Protein AF-A0A9D2A9V2-F1 (afdb_monomer)

Mean predicted aligned error: 6.63 Å

pLDDT: mean 82.91, std 7.19, range [51.56, 91.62]

Radius of gyration: 16.77 Å; Cα contacts (8 Å, |Δi|>4): 44; chains: 1; bounding box: 40×22×52 Å

Structure (mmCIF, N/CA/C/O backbone):
data_AF-A0A9D2A9V2-F1
#
_entry.id   AF-A0A9D2A9V2-F1
#
loop_
_atom_site.group_PDB
_atom_site.id
_atom_site.type_symbol
_atom_site.label_atom_id
_atom_site.label_alt_id
_atom_site.label_comp_id
_atom_site.label_asym_id
_atom_site.label_entity_i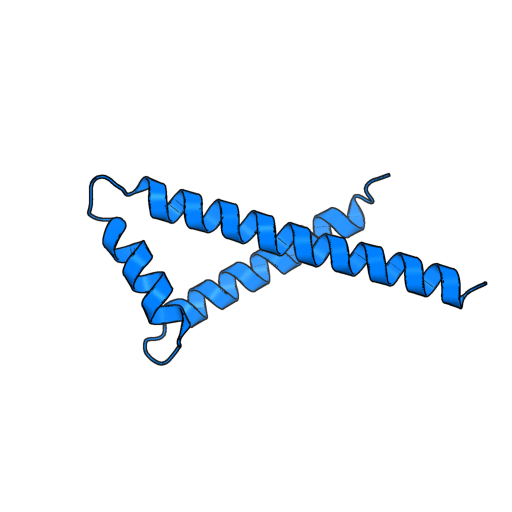d
_atom_site.label_seq_id
_atom_site.pdbx_PDB_ins_code
_atom_site.Cartn_x
_atom_site.Cartn_y
_atom_site.Cartn_z
_atom_site.occupancy
_atom_site.B_iso_or_equiv
_atom_site.auth_seq_id
_atom_site.auth_comp_id
_atom_site.auth_asym_id
_atom_site.auth_atom_id
_atom_site.pdbx_PDB_model_num
ATOM 1 N N . MET A 1 1 ? -23.043 4.783 9.358 1.00 58.44 1 MET A N 1
ATOM 2 C CA . MET A 1 1 ? -22.453 5.985 8.723 1.00 58.44 1 MET A CA 1
ATOM 3 C C . MET A 1 1 ? -20.943 5.819 8.655 1.00 58.44 1 MET A C 1
ATOM 5 O O . MET A 1 1 ? -20.372 5.287 9.598 1.00 58.44 1 MET A O 1
ATOM 9 N N . ILE A 1 2 ? -20.299 6.232 7.558 1.00 68.75 2 ILE A N 1
ATOM 10 C CA . ILE A 1 2 ? -18.831 6.240 7.473 1.00 68.75 2 ILE A CA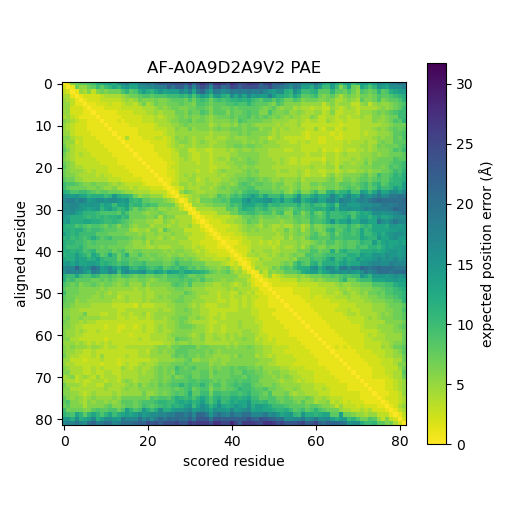 1
ATOM 11 C C . ILE A 1 2 ? -18.301 7.314 8.422 1.00 68.75 2 ILE A C 1
ATOM 13 O O . ILE A 1 2 ? -18.589 8.500 8.249 1.00 68.75 2 ILE A O 1
ATOM 17 N N . ASN A 1 3 ? -17.518 6.903 9.417 1.00 79.81 3 ASN A N 1
ATOM 18 C CA . ASN A 1 3 ? -16.811 7.843 10.270 1.00 79.81 3 ASN A CA 1
ATOM 19 C C . ASN A 1 3 ? -15.653 8.476 9.477 1.00 79.81 3 ASN A C 1
ATOM 21 O O . ASN A 1 3 ? -14.694 7.797 9.100 1.00 79.81 3 ASN A O 1
ATOM 25 N N . ARG A 1 4 ? -15.746 9.786 9.216 1.00 80.06 4 ARG A N 1
ATOM 26 C CA . ARG A 1 4 ? -14.751 10.533 8.426 1.00 80.06 4 ARG A CA 1
ATOM 27 C C . ARG A 1 4 ? -13.364 10.524 9.071 1.00 80.06 4 ARG A C 1
ATOM 29 O O . ARG A 1 4 ? -12.377 10.606 8.348 1.00 80.06 4 ARG A O 1
ATOM 36 N N . ILE A 1 5 ? -13.285 10.406 10.398 1.00 82.12 5 ILE A N 1
ATOM 37 C CA . ILE A 1 5 ? -12.012 10.345 11.127 1.00 82.12 5 ILE A CA 1
ATOM 38 C C . ILE A 1 5 ? -11.321 9.005 10.852 1.00 82.12 5 ILE A C 1
ATOM 40 O O . ILE A 1 5 ? -10.197 8.995 10.363 1.00 82.12 5 ILE A O 1
ATOM 44 N N . GLN A 1 6 ? -12.025 7.883 11.048 1.00 80.19 6 GLN A N 1
ATOM 45 C CA . GLN A 1 6 ? -11.497 6.540 10.757 1.00 80.19 6 GLN A CA 1
ATOM 46 C C . GLN A 1 6 ? -11.060 6.398 9.295 1.00 80.19 6 GLN A C 1
ATOM 48 O O . GLN A 1 6 ? -10.013 5.819 9.023 1.00 80.19 6 GLN A O 1
ATOM 53 N N . PHE A 1 7 ? -11.819 6.983 8.364 1.00 84.38 7 PHE A N 1
ATOM 54 C CA . PHE A 1 7 ? -11.485 6.963 6.941 1.00 84.38 7 PHE A CA 1
ATOM 55 C C . PHE A 1 7 ? -10.204 7.752 6.610 1.00 84.38 7 PHE A C 1
ATOM 57 O O . PHE A 1 7 ? -9.334 7.257 5.892 1.00 84.38 7 PHE A O 1
ATOM 64 N N . LYS A 1 8 ? -10.041 8.964 7.163 1.00 85.81 8 LYS A N 1
ATOM 65 C CA . LYS A 1 8 ? -8.809 9.755 6.990 1.00 85.81 8 LYS A CA 1
ATOM 66 C C . LYS A 1 8 ? -7.595 9.028 7.570 1.00 85.81 8 LYS A C 1
ATOM 68 O O . LYS A 1 8 ? -6.556 8.959 6.917 1.00 85.81 8 LYS A O 1
ATOM 73 N N . THR A 1 9 ? -7.741 8.434 8.754 1.00 86.25 9 THR A N 1
ATOM 74 C CA . THR A 1 9 ? -6.668 7.677 9.407 1.00 86.25 9 THR A CA 1
ATOM 75 C C . THR A 1 9 ? -6.291 6.428 8.611 1.00 86.25 9 THR A C 1
ATOM 77 O O . THR A 1 9 ? -5.104 6.168 8.426 1.00 86.25 9 THR A O 1
ATOM 80 N N . SER A 1 10 ? -7.263 5.686 8.064 1.00 87.06 10 SER A N 1
ATOM 81 C CA . SER A 1 10 ? -6.968 4.514 7.230 1.00 87.06 10 SER A CA 1
ATOM 82 C C . SER A 1 10 ? -6.205 4.870 5.955 1.00 87.06 10 SER A C 1
ATOM 84 O O . SER A 1 10 ? -5.304 4.131 5.571 1.00 87.06 10 SER A O 1
ATOM 86 N N . ILE A 1 11 ? -6.505 6.017 5.335 1.00 88.94 11 ILE A N 1
ATOM 87 C CA . ILE A 1 11 ? -5.766 6.501 4.160 1.00 88.94 11 ILE A CA 1
ATOM 88 C C . ILE A 1 11 ? -4.330 6.880 4.537 1.00 88.94 11 ILE A C 1
ATOM 90 O O . ILE A 1 11 ? -3.396 6.549 3.806 1.00 88.94 11 ILE A O 1
ATOM 94 N N . LEU A 1 12 ? -4.133 7.548 5.676 1.00 91.62 12 LEU A N 1
ATOM 95 C CA . LEU A 1 12 ? -2.805 7.970 6.123 1.00 91.62 12 LEU A CA 1
ATOM 96 C C . LEU A 1 12 ? -1.908 6.762 6.432 1.00 91.62 12 LEU A C 1
ATOM 98 O O . LEU A 1 12 ? -0.790 6.678 5.925 1.00 91.62 12 LEU A O 1
ATOM 102 N N . ILE A 1 13 ? -2.429 5.784 7.180 1.00 90.38 13 ILE A N 1
ATOM 103 C CA . ILE A 1 13 ? -1.713 4.534 7.482 1.00 90.38 13 ILE A CA 1
ATOM 104 C C . ILE A 1 13 ? -1.493 3.717 6.203 1.00 90.38 13 ILE A C 1
ATOM 106 O O . ILE A 1 13 ? -0.399 3.201 5.985 1.00 90.38 13 ILE A O 1
ATOM 110 N N . GLY A 1 14 ? -2.499 3.638 5.325 1.00 89.25 14 GLY A N 1
ATOM 111 C CA . GLY A 1 14 ? -2.389 2.943 4.044 1.00 89.25 14 GLY A CA 1
ATOM 112 C C . GLY A 1 14 ? -1.279 3.519 3.170 1.00 89.25 14 GLY A C 1
ATOM 113 O O . GLY A 1 14 ? -0.467 2.765 2.639 1.00 89.25 14 GLY A O 1
ATOM 114 N N . THR A 1 15 ? -1.176 4.849 3.101 1.00 89.62 15 THR A N 1
ATOM 115 C CA . THR A 1 15 ? -0.094 5.552 2.393 1.00 89.62 15 THR A CA 1
ATOM 116 C C . THR A 1 15 ? 1.273 5.236 2.998 1.00 89.62 15 THR A C 1
ATOM 118 O O . THR A 1 15 ? 2.193 4.884 2.263 1.00 89.62 15 THR A O 1
ATOM 121 N N . ALA A 1 16 ? 1.405 5.287 4.327 1.00 91.00 16 ALA A N 1
ATOM 122 C CA . ALA A 1 16 ? 2.661 4.975 5.011 1.00 91.00 16 ALA A CA 1
ATOM 123 C C . ALA A 1 16 ? 3.127 3.530 4.749 1.00 91.00 16 ALA A C 1
ATOM 125 O O . ALA A 1 16 ? 4.293 3.299 4.429 1.00 91.00 16 ALA A O 1
ATOM 126 N N . ILE A 1 17 ? 2.207 2.561 4.810 1.00 90.06 17 ILE A N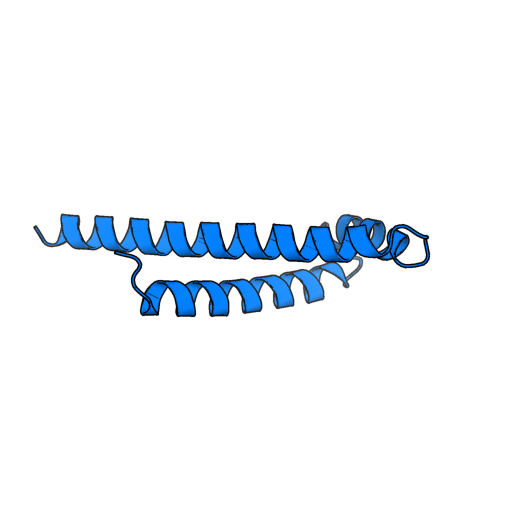 1
ATOM 127 C CA . ILE A 1 17 ? 2.494 1.152 4.505 1.00 90.06 17 ILE A CA 1
ATOM 128 C C . ILE A 1 17 ? 2.906 0.983 3.040 1.00 90.06 17 ILE A C 1
ATOM 130 O O . ILE A 1 17 ? 3.832 0.227 2.752 1.00 90.06 17 ILE A O 1
ATOM 134 N N . MET A 1 18 ? 2.248 1.682 2.113 1.00 87.56 18 MET A N 1
ATOM 135 C CA . MET A 1 18 ? 2.567 1.603 0.686 1.00 87.56 18 MET A CA 1
ATOM 136 C C . MET A 1 18 ? 3.974 2.145 0.394 1.00 87.56 18 MET A C 1
ATOM 138 O O . MET A 1 18 ? 4.745 1.493 -0.307 1.00 87.56 18 MET A O 1
ATOM 142 N N . ILE A 1 19 ? 4.352 3.273 1.008 1.00 88.19 19 ILE A N 1
ATOM 143 C CA . ILE A 1 19 ? 5.709 3.839 0.915 1.00 88.19 19 ILE A CA 1
ATOM 144 C C . ILE A 1 19 ? 6.744 2.862 1.479 1.00 88.19 19 ILE A C 1
ATOM 146 O O . ILE A 1 19 ? 7.764 2.603 0.846 1.00 88.19 19 ILE A O 1
ATOM 150 N N . LEU A 1 20 ? 6.472 2.272 2.643 1.00 88.38 20 LEU A N 1
ATOM 151 C CA . LEU A 1 20 ? 7.378 1.313 3.268 1.00 88.38 20 LEU A CA 1
ATOM 152 C C . LEU A 1 20 ? 7.545 0.044 2.414 1.00 88.38 20 LEU A C 1
ATOM 154 O O . LEU A 1 20 ? 8.665 -0.418 2.217 1.00 88.38 20 LEU A O 1
ATOM 158 N N . GLN A 1 21 ? 6.461 -0.482 1.834 1.00 85.19 21 GLN A N 1
ATOM 159 C CA . GLN A 1 21 ? 6.524 -1.614 0.900 1.00 85.19 21 GLN A CA 1
ATOM 160 C C . GLN A 1 21 ? 7.285 -1.274 -0.382 1.00 85.19 21 GLN A C 1
ATOM 162 O O . GLN A 1 21 ? 7.993 -2.136 -0.899 1.00 85.19 21 GLN A O 1
ATOM 167 N N . PHE A 1 22 ? 7.163 -0.042 -0.881 1.00 83.56 22 PHE A N 1
ATOM 168 C CA . PHE A 1 22 ? 7.933 0.425 -2.029 1.00 83.56 22 PHE A CA 1
ATOM 169 C C . PHE A 1 22 ? 9.431 0.456 -1.711 1.00 83.56 22 PHE A C 1
ATOM 171 O O . PHE A 1 22 ? 10.214 -0.137 -2.445 1.00 83.56 22 PHE A O 1
ATOM 178 N N . ILE A 1 23 ? 9.823 1.056 -0.581 1.00 85.56 23 ILE A N 1
ATOM 179 C CA . ILE A 1 23 ? 11.223 1.102 -0.128 1.00 85.56 23 ILE A CA 1
ATOM 180 C C . ILE A 1 23 ? 11.787 -0.317 0.009 1.00 85.56 23 ILE A C 1
ATOM 182 O O . ILE A 1 23 ? 12.836 -0.614 -0.553 1.00 85.56 23 ILE A O 1
ATOM 186 N N . ILE A 1 24 ? 11.068 -1.216 0.691 1.00 84.19 24 ILE A N 1
ATOM 187 C CA . ILE A 1 24 ? 11.468 -2.623 0.856 1.00 84.19 24 ILE A CA 1
ATOM 188 C C . ILE A 1 24 ? 11.584 -3.323 -0.503 1.00 84.19 24 ILE A C 1
ATOM 190 O O . ILE A 1 24 ? 12.561 -4.026 -0.741 1.00 84.19 24 ILE A O 1
ATOM 194 N N . GLY A 1 25 ? 10.619 -3.115 -1.401 1.00 78.75 25 GLY A N 1
ATOM 195 C CA . GLY A 1 25 ? 10.585 -3.725 -2.730 1.00 78.75 25 GLY A CA 1
ATOM 196 C C . GLY A 1 25 ? 11.708 -3.272 -3.665 1.00 78.75 25 GLY A C 1
ATOM 197 O O . GLY A 1 25 ? 11.993 -3.970 -4.631 1.00 78.75 25 GLY A O 1
ATOM 198 N N . VAL A 1 26 ? 12.383 -2.157 -3.380 1.00 78.88 26 VAL A N 1
ATOM 199 C CA . VAL A 1 26 ? 13.589 -1.736 -4.114 1.00 78.88 26 VAL A CA 1
ATOM 200 C C . VAL A 1 26 ? 14.834 -2.503 -3.646 1.00 78.88 26 VAL A C 1
ATOM 202 O O . VAL A 1 26 ? 15.780 -2.660 -4.414 1.00 78.88 26 VAL A O 1
ATOM 205 N N . PHE A 1 27 ? 14.846 -3.046 -2.423 1.00 83.31 27 PHE A N 1
ATOM 206 C CA . PHE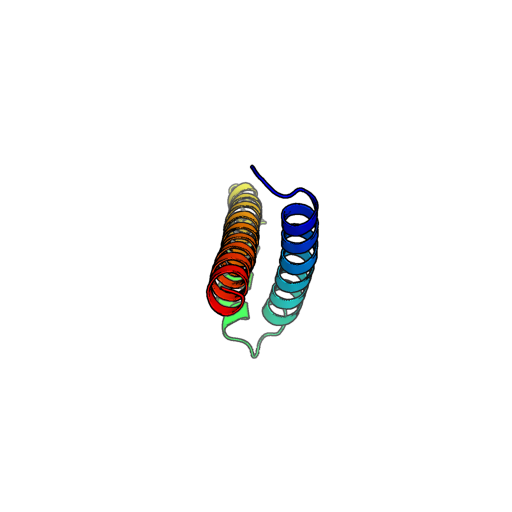 A 1 27 ? 15.997 -3.797 -1.918 1.00 83.31 27 PHE A CA 1
ATOM 207 C C . PHE A 1 27 ? 16.036 -5.235 -2.462 1.00 83.31 27 PHE A C 1
ATOM 209 O O . PHE A 1 27 ? 15.114 -6.010 -2.189 1.00 83.31 27 PHE A O 1
ATOM 216 N N . PRO A 1 28 ? 17.135 -5.657 -3.121 1.00 70.69 28 PRO A N 1
ATOM 217 C CA . PRO A 1 28 ? 17.223 -6.932 -3.846 1.00 70.69 28 PRO A CA 1
ATOM 218 C C . PRO A 1 28 ? 17.157 -8.185 -2.964 1.00 70.69 28 PRO A C 1
ATOM 220 O O . PRO A 1 28 ? 16.867 -9.273 -3.458 1.00 70.69 28 PRO A O 1
ATOM 223 N N . HIS A 1 29 ? 17.379 -8.045 -1.656 1.00 73.19 29 HIS A N 1
ATOM 224 C CA . HIS A 1 29 ? 17.355 -9.153 -0.696 1.00 73.19 29 HIS A CA 1
ATOM 225 C C . HIS A 1 29 ? 15.958 -9.481 -0.153 1.00 73.19 29 HIS A C 1
ATOM 227 O O . HIS A 1 29 ? 15.822 -10.325 0.730 1.00 73.19 29 HIS A O 1
ATOM 233 N N . THR A 1 30 ? 14.909 -8.830 -0.657 1.00 72.19 30 THR A N 1
ATOM 234 C CA . THR A 1 30 ? 13.543 -9.017 -0.160 1.00 72.19 30 THR A CA 1
ATOM 235 C C . THR A 1 30 ? 12.693 -9.787 -1.168 1.00 72.19 30 THR A C 1
ATOM 237 O O . THR A 1 30 ? 12.806 -9.607 -2.380 1.00 72.19 30 THR A O 1
ATOM 240 N N . GLY A 1 31 ? 11.784 -10.643 -0.686 1.00 71.75 31 GLY A N 1
ATOM 241 C CA . GLY A 1 31 ? 10.842 -11.362 -1.559 1.00 71.75 31 GLY A CA 1
ATOM 242 C C . GLY A 1 31 ? 9.940 -10.431 -2.385 1.00 71.75 31 GLY A C 1
ATOM 243 O O . GLY A 1 31 ? 9.485 -10.812 -3.464 1.00 71.75 31 GLY A O 1
ATOM 244 N N . LEU A 1 32 ? 9.740 -9.189 -1.920 1.00 73.50 32 LEU A N 1
ATOM 245 C CA . LEU A 1 32 ? 9.012 -8.142 -2.640 1.00 73.50 32 LEU A CA 1
ATOM 246 C C . LEU A 1 32 ? 9.766 -7.630 -3.874 1.00 73.50 32 LEU A C 1
ATOM 248 O O . LEU A 1 32 ? 9.122 -7.199 -4.827 1.00 73.50 32 LEU A O 1
ATOM 252 N N . HIS A 1 33 ? 11.098 -7.709 -3.901 1.00 78.56 33 HIS A N 1
ATOM 253 C CA . HIS A 1 33 ? 11.886 -7.225 -5.033 1.00 78.56 33 HIS A CA 1
ATOM 254 C C . HIS A 1 33 ? 11.533 -7.932 -6.334 1.00 78.56 33 HIS A C 1
ATOM 256 O O . HIS A 1 33 ? 11.303 -7.284 -7.345 1.00 78.56 33 HIS A O 1
ATOM 262 N N . LYS A 1 34 ? 11.367 -9.260 -6.313 1.00 75.38 34 LYS A N 1
ATOM 263 C CA . LYS A 1 34 ? 10.984 -10.012 -7.520 1.00 75.38 34 LYS A CA 1
ATOM 264 C C . LYS A 1 34 ? 9.662 -9.527 -8.117 1.00 75.38 34 LYS A C 1
ATOM 266 O O . LYS A 1 34 ? 9.537 -9.435 -9.334 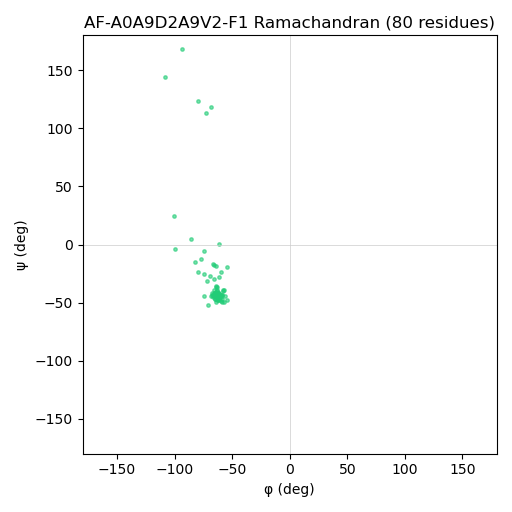1.00 75.38 34 LYS A O 1
ATOM 271 N N . THR A 1 35 ? 8.685 -9.208 -7.271 1.00 77.94 35 THR A N 1
ATOM 272 C CA . THR A 1 35 ? 7.368 -8.738 -7.716 1.00 77.94 35 THR A CA 1
ATOM 273 C C . THR A 1 35 ? 7.432 -7.298 -8.212 1.00 77.94 35 THR A C 1
ATOM 275 O O . THR A 1 35 ? 6.903 -7.005 -9.280 1.00 77.94 35 THR A O 1
ATOM 278 N N . PHE A 1 36 ? 8.117 -6.408 -7.491 1.00 79.00 36 PHE A N 1
ATOM 279 C CA . PHE A 1 36 ? 8.279 -5.014 -7.908 1.00 79.00 36 PHE A CA 1
ATOM 280 C C . PHE A 1 36 ? 9.125 -4.879 -9.174 1.00 79.00 36 PHE A C 1
ATOM 282 O O . PHE A 1 36 ? 8.716 -4.164 -10.081 1.00 79.00 36 PHE A O 1
ATOM 289 N N . SER A 1 37 ? 10.242 -5.598 -9.293 1.00 79.12 37 SER A N 1
ATOM 290 C CA . SER A 1 37 ? 11.075 -5.593 -10.499 1.00 79.12 37 SER A CA 1
ATOM 291 C C . SER A 1 37 ? 10.333 -6.135 -11.717 1.00 79.12 37 SER A C 1
ATOM 293 O O . SER A 1 37 ? 10.459 -5.555 -12.788 1.00 79.12 37 SER A O 1
ATOM 295 N N . ALA A 1 38 ? 9.529 -7.197 -11.576 1.00 79.19 38 ALA A N 1
ATOM 296 C CA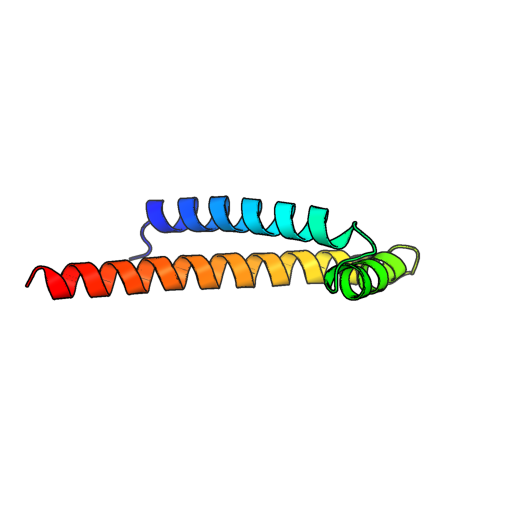 . ALA A 1 38 ? 8.725 -7.720 -12.684 1.00 79.19 38 ALA A CA 1
ATOM 297 C C . ALA A 1 38 ? 7.673 -6.707 -13.162 1.00 79.19 38 ALA A C 1
ATOM 299 O O . ALA A 1 38 ? 7.488 -6.521 -14.362 1.00 79.19 38 ALA A O 1
ATOM 300 N N . VAL A 1 39 ? 7.017 -6.013 -12.227 1.00 80.38 39 VAL A N 1
ATOM 301 C CA . VAL A 1 39 ? 6.050 -4.959 -12.555 1.00 80.38 39 VAL A CA 1
ATOM 302 C C . VAL A 1 39 ? 6.759 -3.746 -13.170 1.00 80.38 39 VAL A C 1
ATOM 304 O O . VAL A 1 39 ? 6.330 -3.246 -14.201 1.00 80.38 39 VAL A O 1
ATOM 307 N N . LEU A 1 40 ? 7.886 -3.301 -12.610 1.00 79.50 40 LEU A N 1
ATOM 308 C CA . LEU A 1 40 ? 8.674 -2.178 -13.134 1.00 79.50 40 LEU A CA 1
ATOM 309 C C . LEU A 1 40 ? 9.298 -2.475 -14.506 1.00 79.50 40 LEU A C 1
ATOM 311 O O . LEU A 1 40 ? 9.423 -1.564 -15.319 1.00 79.50 40 LEU A O 1
ATOM 315 N N . ALA A 1 41 ? 9.617 -3.736 -14.808 1.00 79.94 41 ALA A N 1
ATOM 316 C CA . ALA A 1 41 ? 10.111 -4.157 -16.120 1.00 79.94 41 ALA A CA 1
ATOM 317 C C . ALA A 1 41 ? 9.082 -3.965 -17.251 1.00 79.94 41 ALA A C 1
ATOM 319 O O . ALA A 1 41 ? 9.463 -3.908 -18.417 1.00 79.94 41 ALA A O 1
ATOM 320 N N . LEU A 1 42 ? 7.792 -3.811 -16.925 1.00 80.00 42 LEU A N 1
ATOM 321 C CA . LEU A 1 42 ? 6.735 -3.486 -17.892 1.00 80.00 42 LEU A CA 1
ATOM 322 C C . LEU A 1 42 ? 6.657 -1.983 -18.203 1.00 80.00 42 LEU A C 1
ATOM 324 O O . LEU A 1 42 ? 6.057 -1.604 -19.205 1.00 80.00 42 LEU A O 1
ATOM 328 N N . CYS A 1 43 ? 7.279 -1.126 -17.389 1.00 76.38 43 CYS A N 1
ATOM 329 C CA . CYS A 1 43 ? 7.305 0.326 -17.580 1.00 76.38 43 CYS A CA 1
ATOM 330 C C . CYS A 1 43 ? 7.921 0.781 -18.927 1.00 76.38 43 CYS A C 1
ATOM 332 O O . CYS A 1 43 ? 7.312 1.624 -19.580 1.00 76.38 43 CYS A O 1
ATOM 334 N N . PRO A 1 44 ? 9.058 0.222 -19.405 1.00 80.19 44 PRO A N 1
ATOM 335 C CA . PRO A 1 44 ? 9.610 0.556 -20.726 1.00 80.19 44 PRO A CA 1
ATOM 336 C C . PRO A 1 44 ? 8.839 -0.063 -21.904 1.00 80.19 44 PRO A C 1
ATOM 338 O O . PRO A 1 44 ? 9.161 0.209 -23.058 1.00 80.19 44 PRO A O 1
ATOM 341 N N . THR A 1 45 ? 7.842 -0.911 -21.644 1.00 80.81 45 THR A N 1
ATOM 342 C CA . THR A 1 45 ? 7.004 -1.506 -22.693 1.00 80.81 45 THR A CA 1
ATOM 343 C C . THR A 1 45 ? 5.746 -0.663 -22.919 1.00 80.81 45 THR A C 1
ATOM 345 O O . THR A 1 45 ? 5.381 0.176 -22.098 1.00 80.81 45 THR A O 1
ATOM 348 N N . SER A 1 46 ? 4.997 -0.931 -23.993 1.00 80.69 46 SER A N 1
ATOM 349 C CA . SER A 1 46 ? 3.695 -0.282 -24.242 1.00 80.69 46 SER A CA 1
ATOM 350 C C . SER A 1 46 ? 2.628 -0.563 -23.155 1.00 80.69 46 SER A C 1
ATOM 352 O O . SER A 1 46 ? 1.500 -0.084 -23.266 1.00 80.69 46 SER A O 1
ATOM 354 N N . LEU A 1 47 ? 2.965 -1.328 -22.108 1.00 82.44 47 LEU A N 1
ATOM 355 C CA . LEU A 1 47 ? 2.112 -1.707 -20.978 1.00 82.44 47 LEU A CA 1
ATOM 356 C C . LEU A 1 47 ? 2.372 -0.871 -19.710 1.00 82.44 47 LEU A C 1
ATOM 358 O O . LEU A 1 47 ? 2.069 -1.311 -18.603 1.00 82.44 47 LEU A O 1
ATOM 362 N N . TRP A 1 48 ? 2.894 0.349 -19.850 1.00 79.12 48 TRP A N 1
ATOM 363 C CA . TRP A 1 48 ? 3.183 1.283 -18.749 1.00 79.12 48 TRP A CA 1
ATOM 364 C C . TRP A 1 48 ? 1.989 1.591 -17.819 1.00 79.12 48 TRP A C 1
ATOM 366 O O . TRP A 1 48 ? 2.179 2.010 -16.677 1.00 79.12 48 TRP A O 1
ATOM 376 N N . TYR A 1 49 ? 0.755 1.341 -18.265 1.00 83.81 49 TYR A N 1
ATOM 377 C CA . TYR A 1 49 ? -0.456 1.472 -17.451 1.00 83.81 49 TYR A CA 1
ATOM 378 C C . TYR A 1 49 ? -0.630 0.336 -16.426 1.00 83.81 49 TYR A C 1
ATOM 380 O O . TYR A 1 49 ? -1.276 0.536 -15.397 1.00 83.81 49 TYR A O 1
ATOM 388 N N . VAL A 1 50 ? -0.050 -0.846 -16.669 1.00 85.31 50 VAL A N 1
ATOM 389 C CA . VAL A 1 50 ? -0.168 -2.023 -15.790 1.00 85.31 50 VAL A CA 1
ATOM 390 C C . VAL A 1 50 ? 0.485 -1.780 -14.422 1.00 85.31 50 VAL A C 1
ATOM 392 O O . VAL A 1 50 ? -0.178 -2.031 -13.413 1.00 85.31 50 VA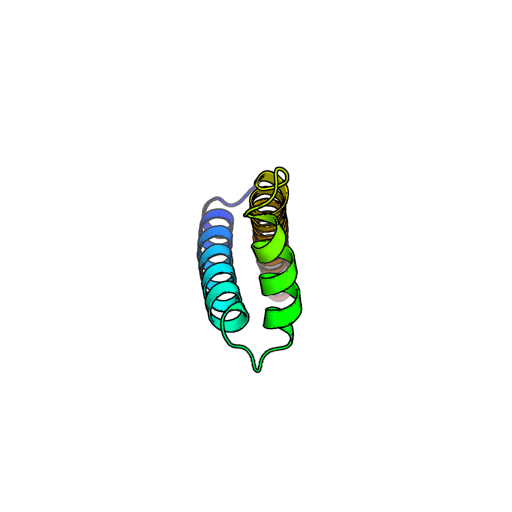L A O 1
ATOM 395 N N . PRO A 1 51 ? 1.716 -1.230 -14.331 1.00 83.06 51 PRO A N 1
ATOM 396 C CA . PRO A 1 51 ? 2.298 -0.814 -13.056 1.00 83.06 51 PRO A CA 1
ATOM 397 C C . PRO A 1 51 ? 1.410 0.154 -12.278 1.00 83.06 51 PRO A C 1
ATOM 399 O O . PRO A 1 51 ? 1.156 -0.056 -11.095 1.00 83.06 51 PRO A O 1
ATOM 402 N N . ILE A 1 52 ? 0.892 1.188 -12.945 1.00 85.31 52 ILE A N 1
ATOM 403 C CA . ILE A 1 52 ? 0.060 2.220 -12.313 1.00 85.31 52 ILE A CA 1
ATOM 404 C C . ILE A 1 52 ? -1.226 1.600 -11.759 1.00 85.31 52 ILE A C 1
ATOM 406 O O . ILE A 1 52 ? -1.575 1.823 -10.598 1.00 85.31 52 ILE A O 1
ATOM 410 N N . LEU A 1 53 ? -1.900 0.770 -12.557 1.00 87.56 53 LEU A N 1
ATOM 411 C CA . LEU A 1 53 ? -3.119 0.081 -12.145 1.00 87.56 53 LEU A CA 1
ATOM 412 C C . LEU A 1 53 ? -2.863 -0.862 -10.963 1.00 87.56 53 LEU A C 1
ATOM 414 O O . LEU A 1 53 ? -3.649 -0.890 -10.016 1.00 87.56 53 LEU A O 1
ATOM 418 N N . TYR A 1 54 ? -1.743 -1.588 -10.984 1.00 86.81 54 TYR A N 1
ATOM 419 C CA . TYR A 1 54 ? -1.332 -2.459 -9.887 1.00 86.81 54 TYR A CA 1
ATOM 420 C C . TYR A 1 54 ? -1.144 -1.678 -8.579 1.00 86.81 54 TYR A C 1
ATOM 422 O O . TYR A 1 54 ? -1.653 -2.092 -7.535 1.00 86.81 54 TYR A O 1
ATOM 430 N N . PHE A 1 55 ? -0.474 -0.523 -8.628 1.00 85.38 55 PHE A N 1
ATOM 431 C CA . PHE A 1 55 ? -0.292 0.341 -7.461 1.00 85.38 55 PHE A CA 1
ATOM 432 C C . PHE A 1 55 ? -1.616 0.879 -6.913 1.00 85.38 55 PHE A C 1
ATOM 434 O O . PHE A 1 55 ? -1.832 0.831 -5.701 1.00 85.38 55 PHE A O 1
ATOM 441 N N . ILE A 1 56 ? -2.516 1.345 -7.784 1.00 88.19 56 ILE A N 1
ATOM 442 C CA . ILE A 1 56 ? -3.831 1.867 -7.382 1.00 88.19 56 ILE A CA 1
ATOM 443 C C . ILE A 1 56 ? -4.663 0.771 -6.712 1.00 88.19 56 ILE A C 1
ATOM 445 O O . ILE A 1 56 ? -5.216 0.984 -5.631 1.00 88.19 56 ILE A O 1
ATOM 449 N N . LEU A 1 57 ? -4.727 -0.415 -7.321 1.00 89.69 57 LEU A N 1
ATOM 450 C CA . LEU A 1 57 ? -5.508 -1.527 -6.788 1.00 89.69 57 LEU A CA 1
ATOM 451 C C . LEU A 1 57 ? -4.951 -1.998 -5.442 1.00 89.69 57 LEU A C 1
ATOM 453 O O . LEU A 1 57 ? -5.701 -2.190 -4.485 1.00 89.69 57 LEU A O 1
ATOM 457 N N . ARG A 1 58 ? -3.624 -2.122 -5.335 1.00 86.50 58 ARG A N 1
ATOM 458 C CA . ARG A 1 58 ? -2.955 -2.506 -4.087 1.00 86.50 58 ARG A CA 1
ATOM 459 C C . ARG A 1 58 ? -3.190 -1.473 -2.984 1.00 86.50 58 ARG A C 1
ATOM 461 O O . ARG A 1 58 ? -3.479 -1.856 -1.853 1.00 86.50 58 ARG A O 1
ATOM 468 N N . PHE A 1 59 ? -3.136 -0.182 -3.308 1.00 87.38 59 PHE A N 1
ATOM 469 C CA . PHE A 1 59 ? -3.452 0.893 -2.369 1.00 87.38 59 PHE A CA 1
ATOM 470 C C . PHE A 1 59 ? -4.907 0.833 -1.886 1.00 87.38 59 PHE A C 1
ATOM 472 O O . PHE A 1 59 ? -5.161 0.935 -0.684 1.00 87.38 59 PHE A O 1
ATOM 479 N N . PHE A 1 60 ? -5.854 0.610 -2.802 1.00 88.69 60 PHE A N 1
ATOM 480 C CA . PHE A 1 60 ? -7.270 0.459 -2.473 1.00 88.69 60 PHE A CA 1
ATOM 481 C C . PHE A 1 60 ? -7.511 -0.707 -1.506 1.00 88.69 60 PHE A C 1
ATOM 483 O O . PHE A 1 60 ? -8.178 -0.532 -0.486 1.00 88.69 60 PHE A O 1
ATOM 490 N N . VAL A 1 61 ? -6.910 -1.872 -1.776 1.00 90.88 61 VAL A N 1
ATOM 491 C CA . VAL A 1 61 ? -7.019 -3.054 -0.907 1.00 90.88 61 VAL A CA 1
ATOM 492 C C . VAL A 1 61 ? -6.452 -2.772 0.485 1.00 90.88 61 VAL A C 1
ATOM 494 O O . VAL A 1 61 ? -7.122 -3.047 1.477 1.00 90.88 61 VAL A O 1
ATOM 497 N N . ILE A 1 62 ? -5.257 -2.178 0.581 1.00 88.94 62 ILE A N 1
ATOM 498 C CA . ILE A 1 62 ? -4.627 -1.853 1.872 1.00 88.94 62 ILE A CA 1
ATO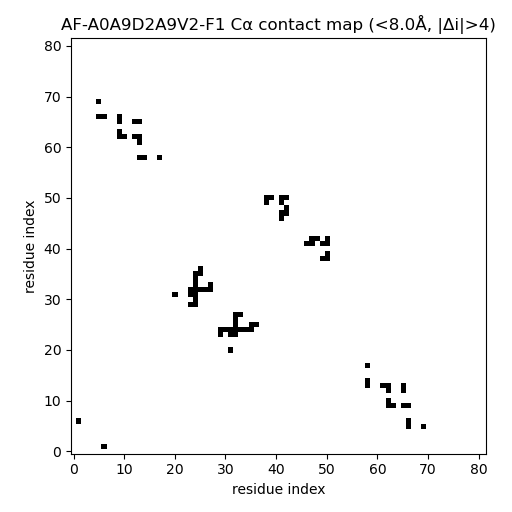M 499 C C . ILE A 1 62 ? -5.515 -0.901 2.685 1.00 88.94 62 ILE A C 1
ATOM 501 O O . ILE A 1 62 ? -5.798 -1.169 3.853 1.00 88.94 62 ILE A O 1
ATOM 505 N N . CYS A 1 63 ? -6.000 0.181 2.069 1.00 87.81 63 CYS A N 1
ATOM 506 C CA . CYS A 1 63 ? -6.885 1.133 2.742 1.00 87.81 63 CYS A CA 1
ATOM 507 C C . CYS A 1 63 ? -8.188 0.470 3.207 1.00 87.81 63 CYS A C 1
ATOM 509 O O . CYS A 1 63 ? -8.633 0.712 4.331 1.00 87.81 63 CYS A O 1
ATOM 511 N N . GLY A 1 64 ? -8.777 -0.391 2.370 1.00 87.31 64 GLY A N 1
ATOM 512 C CA . GLY A 1 64 ? -9.990 -1.137 2.699 1.00 87.31 64 GLY A CA 1
ATOM 513 C C . GLY A 1 64 ? -9.805 -2.068 3.897 1.00 87.31 64 GLY A C 1
ATOM 514 O O . GLY A 1 64 ? -10.630 -2.060 4.810 1.00 87.31 64 GLY A O 1
ATOM 515 N N . VAL A 1 65 ? -8.698 -2.814 3.943 1.00 90.56 65 VAL A N 1
ATOM 516 C CA . VAL A 1 65 ? -8.376 -3.717 5.061 1.00 90.56 65 VAL A CA 1
ATOM 517 C C . VAL A 1 65 ? -8.179 -2.937 6.361 1.00 90.56 65 VAL A C 1
ATOM 519 O O . VAL A 1 65 ? -8.766 -3.294 7.379 1.00 90.56 65 VAL A O 1
ATOM 522 N N . ILE A 1 66 ? -7.418 -1.841 6.339 1.00 89.06 66 ILE A N 1
ATOM 523 C CA . ILE A 1 66 ? -7.187 -1.013 7.536 1.00 89.06 66 ILE A CA 1
ATOM 524 C C . ILE A 1 66 ? -8.502 -0.419 8.050 1.00 89.06 66 ILE A C 1
ATOM 526 O O . ILE A 1 66 ? -8.767 -0.432 9.252 1.00 89.06 66 ILE A O 1
ATOM 530 N N . TYR A 1 67 ? -9.351 0.078 7.147 1.00 88.25 67 TYR A N 1
ATOM 531 C CA . TYR A 1 67 ? -10.665 0.596 7.514 1.00 88.25 67 TYR A CA 1
ATOM 532 C C . TYR A 1 67 ? -11.552 -0.486 8.149 1.00 88.25 67 TYR A C 1
ATOM 534 O O . TYR A 1 67 ? -12.209 -0.232 9.161 1.00 88.25 67 TYR A O 1
ATOM 542 N N . LEU A 1 68 ? -11.540 -1.703 7.595 1.00 89.12 68 LEU A N 1
ATOM 543 C CA . LEU A 1 68 ? -12.268 -2.843 8.149 1.00 89.12 68 LEU A CA 1
ATOM 544 C C . LEU A 1 68 ? -11.780 -3.181 9.564 1.00 89.12 68 LEU A C 1
ATOM 546 O O . LEU A 1 68 ? -12.602 -3.361 10.459 1.00 89.12 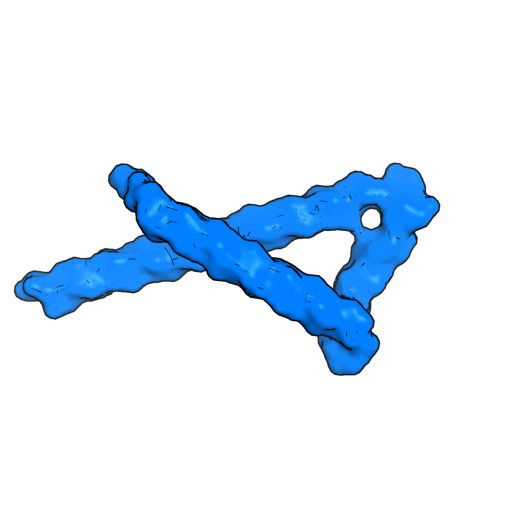68 LEU A O 1
ATOM 550 N N . ILE A 1 69 ? -10.462 -3.201 9.783 1.00 89.31 69 ILE A N 1
ATOM 551 C CA . ILE A 1 69 ? -9.860 -3.453 11.099 1.00 89.31 69 ILE A CA 1
ATOM 552 C C . ILE A 1 69 ? -10.338 -2.413 12.115 1.00 89.31 69 ILE A C 1
ATOM 554 O O . ILE A 1 69 ? -10.835 -2.783 13.177 1.00 89.31 69 ILE A O 1
ATOM 558 N N . PHE A 1 70 ? -10.276 -1.119 11.780 1.00 87.44 70 PHE A N 1
ATOM 559 C CA . PHE A 1 70 ? -10.788 -0.067 12.664 1.00 87.44 70 PHE A CA 1
ATOM 560 C C . PHE A 1 70 ? -12.266 -0.248 12.993 1.00 87.44 70 PHE A C 1
ATOM 562 O O . PHE A 1 70 ? -12.683 -0.020 14.129 1.00 87.44 70 PHE A O 1
ATOM 569 N N . ARG A 1 71 ? -13.063 -0.667 12.009 1.00 87.50 71 ARG A N 1
ATOM 570 C CA . ARG A 1 71 ? -14.487 -0.910 12.206 1.00 87.50 71 ARG A CA 1
ATOM 571 C C . ARG A 1 71 ? -14.736 -2.084 13.155 1.00 87.50 71 ARG A C 1
ATOM 573 O O . ARG A 1 71 ? -15.570 -1.953 14.044 1.00 87.50 71 ARG A O 1
ATOM 580 N N . VAL A 1 72 ? -14.007 -3.189 13.000 1.00 89.38 72 VAL A N 1
ATOM 581 C CA . VAL A 1 72 ? -14.102 -4.359 13.890 1.00 89.38 72 VAL A CA 1
ATOM 582 C C . VAL A 1 72 ? -13.681 -3.999 15.313 1.00 89.38 72 VAL A C 1
ATOM 584 O O . VAL A 1 72 ? -14.427 -4.285 16.243 1.00 89.38 72 VAL A O 1
ATOM 587 N N . ILE A 1 73 ? -12.549 -3.309 15.488 1.00 87.75 73 ILE A N 1
ATOM 588 C CA . ILE A 1 73 ? -12.078 -2.864 16.810 1.00 87.75 73 ILE A CA 1
ATOM 589 C C . ILE A 1 73 ? -13.144 -2.009 17.499 1.00 87.75 73 ILE A C 1
ATOM 591 O O . ILE A 1 73 ? -13.441 -2.216 18.670 1.00 87.75 73 ILE A O 1
ATOM 595 N N . ASN A 1 74 ? -13.760 -1.082 16.765 1.00 86.25 74 ASN A N 1
ATOM 596 C CA . ASN A 1 74 ? -14.786 -0.212 17.327 1.00 86.25 74 ASN A CA 1
ATOM 597 C C . ASN A 1 74 ? -16.036 -0.988 17.778 1.00 86.25 74 ASN A C 1
ATOM 599 O O . ASN A 1 74 ? -16.619 -0.656 18.803 1.00 86.25 74 ASN A O 1
ATOM 603 N N . TYR A 1 75 ? -16.434 -2.034 17.044 1.00 86.88 75 TYR A N 1
ATOM 604 C CA . TYR A 1 75 ? -17.534 -2.907 17.465 1.00 86.88 75 TYR A CA 1
ATOM 605 C C . TYR A 1 75 ? -17.189 -3.718 18.716 1.00 86.88 75 TYR A C 1
ATOM 607 O O . TYR A 1 75 ? -18.012 -3.803 19.620 1.00 86.88 75 TYR A O 1
ATOM 615 N N . VAL A 1 76 ? -15.976 -4.275 18.789 1.00 86.81 76 VAL A N 1
ATOM 616 C CA . VAL A 1 76 ? -15.520 -5.045 19.958 1.00 86.81 76 VAL A CA 1
ATOM 617 C C . VAL A 1 76 ? -15.451 -4.163 21.203 1.00 86.81 76 VAL A C 1
ATOM 619 O O . VAL A 1 76 ? -15.916 -4.572 22.259 1.00 86.81 76 VAL A O 1
ATOM 622 N N . LEU A 1 77 ? -14.921 -2.943 21.083 1.00 85.38 77 LEU A N 1
ATOM 623 C CA . LEU A 1 77 ? -14.857 -1.995 22.198 1.00 85.38 77 LEU A CA 1
ATOM 624 C C . LEU A 1 77 ? -16.244 -1.582 22.689 1.00 85.38 77 LEU A C 1
ATOM 626 O O . LEU A 1 77 ? -16.444 -1.469 23.892 1.00 85.38 77 LEU A O 1
ATOM 630 N N . ASN A 1 78 ? -17.195 -1.385 21.773 1.00 86.75 78 ASN A N 1
ATOM 631 C CA . ASN A 1 78 ? -18.568 -1.068 22.149 1.00 86.75 78 ASN A CA 1
ATOM 632 C C . ASN A 1 78 ? -19.238 -2.234 22.887 1.00 86.75 78 ASN A C 1
ATOM 634 O O . ASN A 1 78 ? -19.943 -1.999 23.854 1.00 86.75 78 ASN A O 1
ATOM 638 N N . PHE A 1 79 ? -18.983 -3.474 22.460 1.00 83.81 79 PHE A N 1
ATOM 639 C CA . PHE A 1 79 ? -19.519 -4.671 23.112 1.00 83.81 79 PHE A CA 1
ATOM 640 C C . PHE A 1 79 ? -18.865 -4.962 24.471 1.00 83.81 79 PHE A C 1
ATOM 642 O O . PHE A 1 79 ? -19.503 -5.509 25.353 1.00 83.81 79 PHE A O 1
ATOM 649 N N . ALA A 1 80 ? -17.590 -4.611 24.653 1.00 78.44 80 ALA A N 1
ATOM 650 C CA . ALA A 1 80 ? -16.882 -4.803 25.922 1.00 78.44 80 ALA A CA 1
ATOM 651 C C . ALA A 1 80 ? -17.242 -3.758 26.998 1.00 78.44 80 ALA A C 1
ATOM 653 O O . ALA A 1 80 ? -16.840 -3.909 28.149 1.00 78.44 80 ALA A O 1
ATOM 654 N N . HIS A 1 81 ? -17.924 -2.677 26.609 1.00 64.62 81 HIS A N 1
ATOM 655 C CA . HIS A 1 81 ? -18.384 -1.607 27.497 1.00 64.62 81 HIS A CA 1
ATOM 656 C C . HIS A 1 81 ? -19.870 -1.730 27.888 1.00 64.62 81 HIS A C 1
ATOM 658 O O . HIS A 1 81 ? -20.337 -0.914 28.685 1.00 64.62 81 HIS A O 1
ATOM 664 N N . GLU A 1 82 ? -20.587 -2.714 27.337 1.00 51.56 82 GLU A N 1
ATOM 665 C CA . GLU A 1 82 ? -21.926 -3.158 27.766 1.00 51.56 82 GLU A CA 1
ATOM 666 C C . GLU A 1 82 ? -21.811 -4.344 28.735 1.00 51.56 82 GLU A C 1
ATOM 668 O O . GLU A 1 82 ? -22.643 -4.405 29.669 1.00 51.56 82 GLU A O 1
#

Organism: NCBI:txid2838641

Secondary structure (DSSP, 8-state):
---HHHHHHHHHHHHHHHHHHHHHHHSTTSHHHHHHHHHHTTTTTTTTHHHHHHHHHHHHHHHHHHHHHHHHHHHHHHHHT-

Solvent-accessible surface area (backbone atoms only — not comparable to full-atom values): 4501 Å² total; per-residue (Å²): 130,87,56,69,64,58,51,54,50,19,47,54,53,31,51,52,52,51,53,51,51,50,59,48,22,68,37,83,92,35,85,48,15,66,58,44,51,59,41,56,64,33,49,90,41,100,49,44,63,54,46,54,52,51,51,52,52,52,49,51,52,46,24,51,52,47,38,50,51,55,51,51,52,53,51,53,55,54,62,75,74,108

Foldseek 3Di:
DDDPVLLVVLLVVLVVVLVVLVVQLVDPPDPNVVVLVVLVVCCPPPVVVSSVVVSVVSSVVSSVVSSVVVVVVVVVVVVVVD

Sequence (82 aa):
MINRIQFKTSILIGTAIMILQFIIGVFPHTGLHKTFSAVLALCPTSLWYVPILYFILRFFVICGVIYLIFRVINYVLNFAHE